Protein AF-A0A658NMV2-F1 (afdb_monomer)

Mean predicted aligned error: 3.49 Å

pLDDT: mean 91.8, std 6.43, range [58.66, 96.81]

Solvent-accessible surface area (backbone atoms only — not comparable to full-atom values): 4930 Å² total; per-residue (Å²): 136,78,44,28,65,68,50,44,54,53,50,52,51,53,42,56,74,72,64,64,56,70,89,41,68,49,76,35,77,32,39,37,65,52,38,18,34,48,36,27,42,28,43,56,45,92,74,42,32,50,30,34,35,31,45,72,31,73,68,8,64,75,43,48,66,52,84,20,62,18,23,26,34,53,96,90,38,77,66,76,46,63,44,83,37,69,57,83,44,74,102

Secondary structure (DSSP, 8-state):
---BHHHHHHHHHHHHHTT--SS-EEEEEESHHHHHHHHHHHHHGGG--EEEEEE-SHHIIIIITSS-EEEEEETTEEEEEEEE---SEE-

Structure (mmCIF, N/CA/C/O backbone):
data_AF-A0A658NMV2-F1
#
_entry.id   AF-A0A658NMV2-F1
#
loop_
_atom_site.group_PDB
_atom_site.id
_atom_site.type_symbol
_atom_site.label_atom_id
_atom_site.label_alt_id
_atom_site.label_comp_id
_atom_site.label_asym_id
_atom_site.label_entity_id
_atom_site.label_seq_id
_atom_site.pdbx_PDB_ins_code
_atom_site.Cartn_x
_atom_site.Cartn_y
_atom_site.Cartn_z
_atom_site.occupancy
_atom_site.B_iso_or_equiv
_atom_site.auth_seq_id
_atom_site.auth_comp_id
_atom_site.auth_asym_id
_atom_site.auth_atom_id
_atom_site.pdbx_PDB_model_num
ATOM 1 N N . LYS A 1 1 ? 16.401 1.831 -5.146 1.00 58.66 1 LYS A N 1
ATOM 2 C CA . LYS A 1 1 ? 15.068 1.821 -5.813 1.00 58.66 1 LYS A CA 1
ATOM 3 C C . LYS A 1 1 ? 14.142 0.994 -4.930 1.00 58.66 1 LYS A C 1
ATOM 5 O O . LYS A 1 1 ? 14.289 -0.217 -4.911 1.00 58.66 1 LYS A O 1
ATOM 10 N N . ASN A 1 2 ? 13.254 1.635 -4.169 1.00 74.00 2 ASN A N 1
ATOM 11 C CA . ASN A 1 2 ? 12.652 1.013 -2.975 1.00 74.00 2 ASN A CA 1
ATOM 12 C C . ASN A 1 2 ? 11.218 0.493 -3.194 1.00 74.00 2 ASN A C 1
ATOM 14 O O . ASN A 1 2 ? 10.611 -0.044 -2.282 1.00 74.00 2 ASN A O 1
ATOM 18 N N . LYS A 1 3 ? 10.677 0.622 -4.411 1.00 85.88 3 LYS A N 1
ATOM 19 C CA . LYS A 1 3 ? 9.342 0.138 -4.792 1.00 85.88 3 LYS A CA 1
ATOM 20 C C . LYS A 1 3 ? 9.469 -1.172 -5.568 1.00 85.88 3 LYS A C 1
ATOM 22 O O . LYS A 1 3 ? 9.513 -1.159 -6.798 1.00 85.88 3 LYS A O 1
ATOM 27 N N . THR A 1 4 ? 9.625 -2.277 -4.843 1.00 93.00 4 THR A N 1
ATOM 28 C CA . THR A 1 4 ? 9.853 -3.630 -5.388 1.00 93.00 4 THR A CA 1
ATOM 29 C C . THR A 1 4 ? 9.019 -4.670 -4.639 1.00 93.00 4 THR A C 1
ATOM 31 O O . THR A 1 4 ? 8.587 -4.416 -3.515 1.00 93.00 4 THR A O 1
ATOM 34 N N . ALA A 1 5 ? 8.856 -5.866 -5.215 1.00 91.00 5 ALA A N 1
ATOM 35 C CA . ALA A 1 5 ? 8.194 -6.989 -4.543 1.00 91.00 5 ALA A CA 1
ATOM 36 C C . ALA A 1 5 ? 8.872 -7.387 -3.215 1.00 91.00 5 ALA A C 1
ATOM 38 O O . ALA A 1 5 ? 8.198 -7.775 -2.267 1.00 91.00 5 ALA A O 1
ATOM 39 N N . ARG A 1 6 ? 10.199 -7.222 -3.106 1.00 93.44 6 ARG A N 1
ATOM 40 C CA . ARG A 1 6 ? 10.936 -7.474 -1.859 1.00 93.44 6 ARG A CA 1
ATOM 41 C C . ARG A 1 6 ? 10.535 -6.497 -0.755 1.00 93.44 6 ARG A C 1
ATOM 43 O O . ARG A 1 6 ? 10.332 -6.904 0.382 1.00 93.44 6 ARG A O 1
ATOM 50 N N . SER A 1 7 ? 10.418 -5.216 -1.095 1.00 93.88 7 SER A N 1
ATOM 51 C CA . SER A 1 7 ? 10.002 -4.173 -0.152 1.00 93.88 7 SER A CA 1
ATOM 52 C C . SER A 1 7 ? 8.563 -4.384 0.318 1.00 93.88 7 SER A C 1
ATOM 54 O O . SER A 1 7 ? 8.278 -4.184 1.492 1.00 93.88 7 SER A O 1
ATOM 56 N N . LYS A 1 8 ? 7.685 -4.863 -0.575 1.00 95.06 8 LYS A N 1
ATOM 57 C CA . LYS A 1 8 ? 6.324 -5.288 -0.225 1.00 95.06 8 LYS A CA 1
ATOM 58 C C . LYS A 1 8 ? 6.340 -6.425 0.798 1.00 95.06 8 LYS A C 1
ATOM 60 O O . LYS A 1 8 ? 5.733 -6.284 1.849 1.00 95.06 8 LYS A O 1
ATOM 65 N N . ALA A 1 9 ? 7.077 -7.501 0.522 1.00 95.12 9 ALA A N 1
ATOM 66 C CA . ALA A 1 9 ? 7.146 -8.657 1.418 1.00 95.12 9 ALA A CA 1
ATOM 67 C C . ALA A 1 9 ? 7.679 -8.288 2.815 1.00 95.12 9 ALA A C 1
ATOM 69 O O . ALA A 1 9 ? 7.189 -8.787 3.824 1.00 95.12 9 ALA A O 1
ATOM 70 N N . MET A 1 10 ? 8.657 -7.379 2.880 1.00 95.38 10 MET A N 1
ATOM 71 C CA . MET A 1 10 ? 9.178 -6.867 4.149 1.00 95.38 10 MET A CA 1
ATOM 72 C C . MET A 1 10 ? 8.123 -6.067 4.923 1.00 95.38 10 MET A C 1
ATOM 74 O O . MET A 1 10 ? 7.993 -6.243 6.129 1.00 95.38 10 MET A O 1
ATOM 78 N N . LEU A 1 11 ? 7.348 -5.226 4.231 1.00 94.88 11 LEU A N 1
ATOM 79 C CA . LEU A 1 11 ? 6.251 -4.478 4.841 1.00 94.88 11 LEU A CA 1
ATOM 80 C C . LEU A 1 11 ? 5.161 -5.419 5.370 1.00 94.88 11 LEU A C 1
ATOM 82 O O . LEU A 1 11 ? 4.727 -5.259 6.502 1.00 94.88 11 LEU A O 1
ATOM 86 N N . GLU A 1 12 ? 4.757 -6.424 4.593 1.00 95.62 12 GLU A N 1
ATOM 87 C CA . GLU A 1 12 ? 3.770 -7.425 5.025 1.00 95.62 12 GLU A CA 1
ATOM 88 C C . GLU A 1 12 ? 4.218 -8.153 6.293 1.00 95.62 12 GLU A C 1
ATOM 90 O O . GLU A 1 12 ? 3.437 -8.292 7.229 1.00 95.62 12 GLU A O 1
ATOM 95 N N . TYR A 1 13 ? 5.487 -8.563 6.348 1.00 96.31 13 TYR A N 1
ATOM 96 C CA . TYR A 1 13 ? 6.059 -9.211 7.524 1.00 96.31 13 TYR A CA 1
ATOM 97 C C . TYR A 1 13 ? 5.966 -8.332 8.778 1.00 96.31 13 TYR A C 1
ATOM 99 O O . TYR A 1 13 ? 5.498 -8.799 9.816 1.00 96.31 13 TYR A O 1
ATOM 107 N N . GLU A 1 14 ? 6.356 -7.057 8.691 1.00 96.56 14 GLU A N 1
ATOM 108 C CA . GLU A 1 14 ? 6.272 -6.146 9.839 1.00 96.56 14 GLU A CA 1
ATOM 109 C C . GLU A 1 14 ? 4.821 -5.841 10.240 1.00 96.56 14 GLU A C 1
ATOM 111 O O . GLU A 1 14 ? 4.522 -5.770 11.430 1.00 96.56 14 GLU A O 1
ATOM 116 N N . LEU A 1 15 ? 3.895 -5.740 9.281 1.00 95.44 15 LEU A N 1
ATOM 117 C CA . LEU A 1 15 ? 2.474 -5.543 9.579 1.00 95.44 15 LEU A CA 1
ATOM 118 C C . LEU A 1 15 ? 1.871 -6.754 10.308 1.00 95.44 15 LEU A C 1
ATOM 120 O O . LEU A 1 15 ? 1.158 -6.580 11.295 1.00 95.44 15 LEU A O 1
ATOM 124 N N . PHE A 1 16 ? 2.202 -7.981 9.893 1.00 95.56 16 PHE A N 1
ATOM 125 C CA . PHE A 1 16 ? 1.770 -9.184 10.615 1.00 95.56 16 PHE A CA 1
ATOM 126 C C . PHE A 1 16 ? 2.371 -9.265 12.019 1.00 95.56 16 PHE A C 1
ATOM 128 O O . PHE A 1 16 ? 1.678 -9.652 12.958 1.00 95.56 16 PHE A O 1
ATOM 135 N N . ARG A 1 17 ? 3.630 -8.850 12.196 1.00 96.81 17 ARG A N 1
ATOM 136 C CA . ARG A 1 17 ? 4.252 -8.762 13.528 1.00 96.81 17 ARG A CA 1
ATOM 137 C C . ARG A 1 17 ? 3.599 -7.717 14.423 1.00 96.81 17 ARG A C 1
ATOM 139 O O . ARG A 1 17 ? 3.569 -7.911 15.634 1.00 96.81 17 ARG A O 1
ATOM 146 N N . ALA A 1 18 ? 3.085 -6.642 13.837 1.00 95.94 18 ALA A N 1
ATOM 147 C CA . ALA A 1 18 ? 2.328 -5.616 14.543 1.00 95.94 18 ALA A CA 1
ATOM 148 C C . ALA A 1 18 ? 0.884 -6.041 14.875 1.00 95.94 18 ALA A C 1
ATOM 150 O O . ALA A 1 18 ? 0.184 -5.293 15.550 1.00 95.94 18 ALA A O 1
ATOM 151 N N . GLY A 1 19 ? 0.444 -7.228 14.438 1.00 95.38 19 GLY A N 1
ATOM 152 C CA . GLY A 1 19 ? -0.892 -7.750 14.727 1.00 95.38 19 GLY A CA 1
ATOM 153 C C . GLY A 1 19 ? -1.987 -7.200 13.816 1.00 95.38 19 GLY A C 1
ATOM 154 O O . GLY A 1 19 ? -3.127 -7.105 14.254 1.00 95.38 19 GLY A O 1
ATOM 155 N N . ILE A 1 20 ? -1.658 -6.831 12.572 1.00 95.38 20 ILE A N 1
ATOM 156 C CA . ILE A 1 20 ? -2.665 -6.387 11.603 1.00 95.38 20 ILE A CA 1
ATOM 157 C C . ILE A 1 20 ? -3.714 -7.481 11.350 1.00 95.38 20 ILE A C 1
ATOM 159 O O . ILE A 1 20 ? -3.383 -8.651 11.135 1.00 95.38 20 ILE A O 1
ATOM 163 N N . ASP A 1 21 ? -4.976 -7.079 11.312 1.00 94.62 21 ASP A N 1
ATOM 164 C CA . ASP A 1 21 ? -6.114 -7.915 10.939 1.00 94.62 21 ASP A CA 1
ATOM 165 C C . ASP A 1 21 ? -6.909 -7.273 9.788 1.00 94.62 21 ASP A C 1
ATOM 167 O O . ASP A 1 21 ? -6.471 -6.302 9.166 1.00 94.62 21 ASP A O 1
ATOM 171 N N . ARG A 1 22 ? -8.049 -7.868 9.430 1.00 94.69 22 ARG A N 1
ATOM 172 C CA . ARG A 1 22 ? -8.864 -7.396 8.304 1.00 94.69 22 ARG A CA 1
ATOM 173 C C . ARG A 1 22 ? -9.579 -6.072 8.591 1.00 94.69 22 ARG A C 1
ATOM 175 O O . ARG A 1 22 ? -9.859 -5.341 7.645 1.00 94.69 22 ARG A O 1
ATOM 182 N N . ASP A 1 23 ? -9.853 -5.781 9.858 1.00 94.56 23 ASP A N 1
ATOM 183 C CA . ASP A 1 23 ? -10.577 -4.580 10.288 1.00 94.56 23 ASP A CA 1
ATOM 184 C C . ASP A 1 23 ? -9.621 -3.407 10.578 1.00 94.56 23 ASP A C 1
ATOM 186 O O . ASP A 1 23 ? -10.040 -2.269 10.795 1.00 94.56 23 ASP A O 1
ATOM 190 N N . SER A 1 24 ? -8.316 -3.674 10.536 1.00 95.44 24 SER A N 1
ATOM 191 C CA . SER A 1 24 ? -7.255 -2.684 10.646 1.0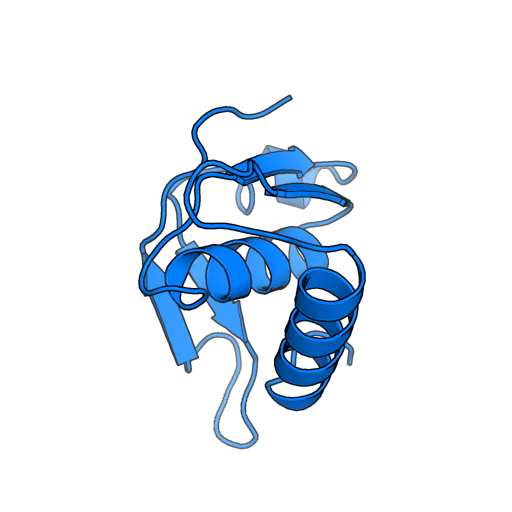0 95.44 24 SER A CA 1
ATOM 192 C C . SER A 1 24 ? -7.217 -1.731 9.447 1.00 95.44 24 SER A C 1
ATOM 194 O O . SER A 1 24 ? -7.471 -2.106 8.301 1.00 95.44 24 SER A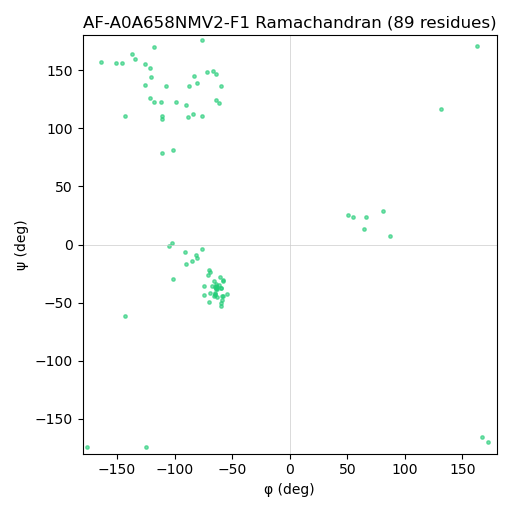 O 1
ATOM 196 N N . VAL A 1 25 ? -6.789 -0.492 9.708 1.00 95.38 25 VAL A N 1
ATOM 197 C CA . VAL A 1 25 ? -6.585 0.540 8.683 1.00 95.38 25 VAL A CA 1
ATOM 198 C C . VAL A 1 25 ? -5.097 0.853 8.548 1.00 95.38 25 VAL A C 1
ATOM 200 O O . VAL A 1 25 ? -4.445 1.263 9.509 1.00 95.38 25 VAL A O 1
ATOM 203 N N . LEU A 1 26 ? -4.550 0.705 7.340 1.00 95.38 26 LEU A N 1
ATOM 204 C CA . LEU A 1 26 ? -3.163 1.059 7.043 1.00 95.38 26 LEU A CA 1
ATOM 205 C C . LEU A 1 26 ? -3.041 2.555 6.717 1.00 95.38 26 LEU A C 1
ATOM 207 O O . LEU A 1 26 ? -3.483 3.009 5.666 1.00 95.38 26 LEU A O 1
ATOM 211 N N . ALA A 1 27 ? -2.385 3.333 7.575 1.00 95.25 27 ALA A N 1
ATOM 212 C CA . ALA A 1 27 ? -2.056 4.727 7.275 1.00 95.25 27 ALA A CA 1
ATOM 213 C C . ALA A 1 27 ? -0.686 4.828 6.582 1.00 95.25 27 ALA A C 1
ATOM 215 O O . ALA A 1 27 ? 0.338 4.443 7.149 1.00 95.25 27 ALA A O 1
ATOM 216 N N . ALA A 1 28 ? -0.651 5.365 5.361 1.00 94.56 28 ALA A N 1
ATOM 217 C CA . ALA A 1 28 ? 0.572 5.517 4.577 1.00 94.56 28 ALA A CA 1
ATOM 218 C C . ALA A 1 28 ? 0.951 6.996 4.442 1.00 94.56 28 ALA A C 1
ATOM 220 O O . ALA A 1 28 ? 0.313 7.724 3.690 1.00 94.56 28 ALA A O 1
ATOM 221 N N . ILE A 1 29 ? 2.006 7.438 5.133 1.00 95.06 29 ILE A N 1
ATOM 222 C CA . ILE A 1 29 ? 2.445 8.844 5.125 1.00 95.06 29 ILE A CA 1
ATOM 223 C C . ILE A 1 29 ? 3.780 8.971 4.392 1.00 95.06 29 ILE A C 1
ATOM 225 O O . ILE A 1 29 ? 4.812 8.513 4.884 1.00 95.06 29 ILE A O 1
ATOM 229 N N . GLY A 1 30 ? 3.781 9.594 3.215 1.00 93.69 30 GLY A N 1
ATOM 230 C CA . GLY A 1 30 ? 5.003 9.812 2.443 1.00 93.69 30 GLY A CA 1
ATOM 231 C C . GLY A 1 30 ? 4.768 10.246 0.998 1.00 93.69 30 GLY A C 1
ATOM 232 O O . GLY A 1 30 ? 3.677 10.645 0.606 1.00 93.69 30 GLY A O 1
ATOM 233 N N . GLY A 1 31 ? 5.816 10.177 0.174 1.00 93.56 31 GLY A N 1
ATOM 234 C CA . GLY A 1 31 ? 5.712 10.464 -1.260 1.00 93.56 31 GLY A CA 1
ATOM 235 C C . GLY A 1 31 ? 5.056 9.330 -2.060 1.00 93.56 31 GLY A C 1
ATOM 236 O O . GLY A 1 31 ? 4.814 8.239 -1.546 1.00 93.56 31 GLY A O 1
ATOM 237 N N . GLY A 1 32 ? 4.855 9.542 -3.364 1.00 92.19 32 GLY A N 1
ATOM 238 C CA . GLY A 1 32 ? 4.077 8.620 -4.211 1.00 92.19 32 GLY A CA 1
ATOM 239 C C . GLY A 1 32 ? 4.649 7.200 -4.294 1.00 92.19 32 GLY A C 1
ATOM 240 O O . GLY A 1 32 ? 3.916 6.229 -4.397 1.00 92.19 32 GLY A O 1
ATOM 241 N N . THR A 1 33 ? 5.968 7.048 -4.139 1.00 92.94 33 THR A N 1
ATOM 242 C CA . THR A 1 33 ? 6.610 5.723 -4.095 1.00 92.94 33 THR A CA 1
ATOM 243 C C . THR A 1 33 ? 6.153 4.885 -2.897 1.00 92.94 33 THR A C 1
ATOM 245 O O . THR A 1 33 ? 5.996 3.674 -3.045 1.00 92.94 33 THR A O 1
ATOM 248 N N . LEU A 1 34 ? 5.964 5.509 -1.727 1.00 93.62 34 LEU A N 1
ATOM 249 C CA . LEU A 1 34 ? 5.456 4.819 -0.542 1.00 93.62 34 LEU A CA 1
ATOM 250 C C . LEU A 1 34 ? 3.957 4.556 -0.676 1.00 93.62 34 LEU A C 1
ATOM 252 O O . LEU A 1 34 ? 3.540 3.443 -0.384 1.00 93.62 34 LEU A O 1
ATOM 256 N N . LEU A 1 35 ? 3.179 5.535 -1.152 1.00 94.06 35 LEU A N 1
ATOM 257 C CA . LEU A 1 35 ? 1.733 5.375 -1.342 1.00 94.06 35 LEU A CA 1
ATOM 258 C C . LEU A 1 35 ? 1.408 4.224 -2.297 1.00 94.06 35 LEU A C 1
ATOM 260 O O . LEU A 1 35 ? 0.591 3.374 -1.967 1.00 94.06 35 LEU A O 1
ATOM 264 N N . ASP A 1 36 ? 2.121 4.116 -3.419 1.00 94.06 36 ASP A N 1
ATOM 265 C CA 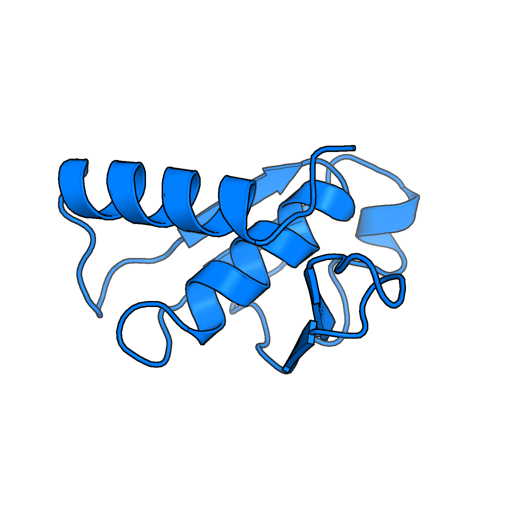. ASP A 1 36 ? 1.910 3.016 -4.361 1.00 94.06 36 ASP A CA 1
ATOM 266 C C . ASP A 1 36 ? 2.245 1.648 -3.755 1.00 94.06 36 ASP A C 1
ATOM 268 O O . ASP A 1 36 ? 1.579 0.656 -4.053 1.00 94.06 36 ASP A O 1
ATOM 272 N N . LEU A 1 37 ? 3.306 1.583 -2.941 1.00 95.00 37 LEU A N 1
ATOM 273 C CA . LEU A 1 37 ? 3.730 0.350 -2.283 1.00 95.00 37 LEU A CA 1
ATOM 274 C C . LEU A 1 37 ? 2.732 -0.048 -1.192 1.00 95.00 37 LEU A C 1
ATOM 276 O O . LEU A 1 37 ? 2.297 -1.194 -1.161 1.00 95.00 37 LEU A O 1
ATOM 280 N N . ALA A 1 38 ? 2.372 0.893 -0.319 1.00 95.12 38 ALA A N 1
ATOM 281 C CA . ALA A 1 38 ? 1.450 0.674 0.786 1.00 95.12 38 ALA A CA 1
ATOM 282 C C . ALA A 1 38 ? 0.044 0.346 0.284 1.00 95.12 38 ALA A C 1
ATOM 284 O O . ALA A 1 38 ? -0.547 -0.617 0.760 1.00 95.12 38 ALA A O 1
ATOM 285 N N . GLY A 1 39 ? -0.452 1.065 -0.723 1.00 95.31 39 GLY A N 1
ATOM 286 C CA . GLY A 1 39 ? -1.746 0.788 -1.335 1.00 95.31 39 GLY A CA 1
ATOM 287 C C . GLY A 1 39 ? -1.794 -0.592 -1.999 1.00 95.31 39 GLY A C 1
ATOM 288 O O . GLY A 1 39 ? -2.788 -1.300 -1.869 1.00 95.31 39 GLY A O 1
ATOM 289 N N . PHE A 1 40 ? -0.700 -1.046 -2.624 1.00 96.25 40 PHE A N 1
ATOM 290 C CA . PHE A 1 40 ? -0.649 -2.388 -3.217 1.00 96.25 40 PHE A CA 1
ATOM 291 C C . PHE A 1 40 ? -0.530 -3.486 -2.158 1.00 96.25 40 PHE A C 1
ATOM 293 O O . PHE A 1 40 ? -1.118 -4.563 -2.294 1.00 96.25 40 PHE A O 1
ATOM 300 N N . THR A 1 41 ? 0.204 -3.221 -1.077 1.00 96.50 41 THR A N 1
ATOM 301 C CA . THR A 1 41 ? 0.190 -4.086 0.102 1.00 96.50 41 THR A CA 1
ATOM 302 C C . THR A 1 41 ? -1.224 -4.175 0.664 1.00 96.50 41 THR A C 1
ATOM 304 O O . THR A 1 41 ? -1.727 -5.282 0.793 1.00 96.50 41 THR A O 1
ATOM 307 N N . ALA A 1 42 ? -1.910 -3.052 0.883 1.00 96.31 42 ALA A N 1
ATOM 308 C CA . ALA A 1 42 ? -3.283 -3.025 1.381 1.00 96.31 42 ALA A CA 1
ATOM 309 C C . ALA A 1 42 ? -4.268 -3.765 0.461 1.00 96.31 42 ALA A C 1
ATOM 311 O O . ALA A 1 42 ? -5.133 -4.488 0.943 1.00 96.31 42 ALA A O 1
ATOM 312 N N . ALA A 1 43 ? -4.094 -3.666 -0.859 1.00 96.62 43 ALA A N 1
ATOM 313 C CA . ALA A 1 43 ? -4.922 -4.373 -1.837 1.00 96.62 43 ALA A CA 1
ATOM 314 C C . ALA A 1 43 ? -4.794 -5.904 -1.745 1.00 96.62 43 ALA A C 1
ATOM 316 O O . ALA A 1 43 ? -5.737 -6.641 -2.029 1.00 96.62 43 ALA A O 1
ATOM 317 N N . THR A 1 44 ? -3.604 -6.399 -1.394 1.00 95.69 44 THR A N 1
ATOM 318 C CA . THR A 1 44 ? -3.286 -7.837 -1.428 1.00 95.69 44 THR A CA 1
ATOM 319 C C . THR A 1 44 ? -3.327 -8.492 -0.050 1.00 95.69 44 THR A C 1
ATOM 321 O O . THR A 1 44 ? -3.672 -9.673 0.059 1.00 95.69 44 THR A O 1
ATOM 324 N N . LEU A 1 45 ? -3.035 -7.737 1.009 1.00 95.25 45 LEU A N 1
ATOM 325 C CA . LEU A 1 45 ? -3.058 -8.205 2.386 1.00 95.25 45 LEU A CA 1
ATOM 326 C C . LEU A 1 45 ? -4.476 -8.646 2.748 1.00 95.25 45 LEU A C 1
ATOM 328 O O . LEU A 1 45 ? -5.425 -7.885 2.603 1.00 95.25 45 LEU A O 1
ATOM 332 N N . MET A 1 46 ? -4.637 -9.907 3.157 1.00 95.50 46 MET A N 1
ATOM 333 C CA . MET A 1 46 ? -5.948 -10.506 3.464 1.00 95.50 46 MET A CA 1
ATOM 334 C C . MET A 1 46 ? -7.015 -10.318 2.365 1.00 95.50 46 MET A C 1
ATOM 336 O O . MET A 1 46 ? -8.210 -10.455 2.643 1.00 95.50 46 MET A O 1
ATOM 340 N N . ARG A 1 47 ? -6.577 -10.130 1.108 1.00 95.56 47 ARG A N 1
ATOM 341 C CA . ARG A 1 47 ? -7.396 -9.805 -0.079 1.00 95.56 47 ARG A CA 1
ATOM 342 C C . ARG A 1 47 ? -8.073 -8.427 -0.039 1.00 95.56 47 ARG A C 1
ATOM 344 O O . ARG A 1 47 ? -9.083 -8.241 -0.710 1.00 95.56 47 ARG A O 1
ATOM 351 N N . GLY A 1 48 ? -7.527 -7.498 0.735 1.00 95.12 48 GLY A N 1
ATOM 352 C CA . GLY A 1 48 ? -8.025 -6.138 0.865 1.00 95.12 48 GLY A CA 1
ATOM 353 C C . GLY A 1 48 ? -8.155 -5.744 2.329 1.00 95.12 48 GLY A C 1
ATOM 354 O O . GLY A 1 48 ? -8.959 -6.322 3.058 1.00 95.12 48 GLY A O 1
ATOM 355 N N . VAL A 1 49 ? -7.384 -4.739 2.727 1.00 96.44 49 VAL A N 1
ATOM 356 C CA . VAL A 1 49 ? -7.559 -3.988 3.974 1.00 96.44 49 VAL A CA 1
ATOM 357 C C . VAL A 1 49 ? -7.752 -2.509 3.661 1.00 96.44 49 VAL A C 1
ATOM 359 O O . VAL A 1 49 ? -7.266 -2.005 2.639 1.00 96.44 49 VAL A O 1
ATOM 362 N N . ALA A 1 50 ? -8.472 -1.817 4.539 1.00 96.19 50 ALA A N 1
ATOM 363 C CA . ALA A 1 50 ? -8.676 -0.381 4.435 1.00 96.19 50 ALA A CA 1
ATOM 364 C C . ALA A 1 50 ? -7.342 0.365 4.583 1.00 96.19 50 ALA A C 1
ATOM 366 O O . ALA A 1 50 ? -6.439 -0.065 5.308 1.00 96.19 50 ALA A O 1
ATOM 367 N N . TRP A 1 51 ? -7.200 1.494 3.891 1.00 96.38 51 TRP A N 1
ATOM 368 C CA .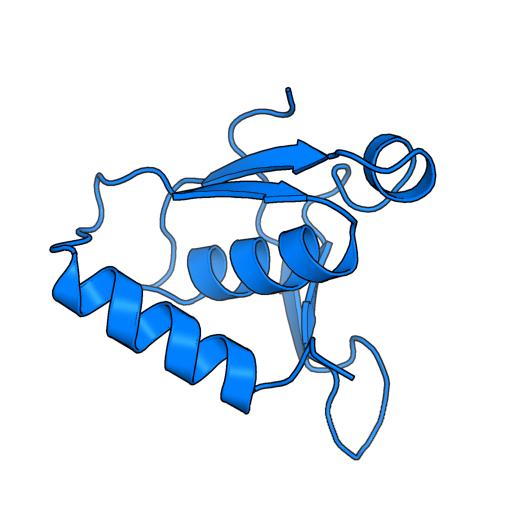 TRP A 1 51 ? -6.000 2.319 3.994 1.00 96.38 51 TRP A CA 1
ATOM 369 C C . TRP A 1 51 ? -6.294 3.798 3.748 1.00 96.38 51 TRP A C 1
ATOM 371 O O . TRP A 1 51 ? -7.276 4.153 3.097 1.00 96.38 51 TRP A O 1
ATOM 381 N N . ILE A 1 52 ? -5.427 4.659 4.278 1.00 95.62 52 ILE A N 1
ATOM 382 C CA . ILE A 1 52 ? -5.504 6.119 4.156 1.00 95.62 52 ILE A CA 1
ATOM 383 C C . ILE A 1 52 ? -4.173 6.629 3.602 1.00 95.62 52 ILE A C 1
ATOM 385 O O . ILE A 1 52 ? -3.100 6.193 4.035 1.00 95.62 52 ILE A O 1
ATOM 389 N N . ALA A 1 53 ? -4.240 7.566 2.657 1.00 95.38 53 ALA A N 1
ATOM 390 C CA . ALA A 1 53 ? -3.070 8.179 2.041 1.00 95.38 53 ALA A CA 1
ATOM 391 C C . ALA A 1 53 ? -2.757 9.543 2.678 1.00 95.38 53 ALA A C 1
ATOM 393 O O . ALA A 1 53 ? -3.577 10.451 2.643 1.00 95.38 53 ALA A O 1
ATOM 394 N N . GLY A 1 54 ? -1.546 9.707 3.206 1.00 95.50 54 GLY A N 1
ATOM 395 C CA . GLY A 1 54 ? -0.980 10.979 3.663 1.00 95.50 54 GLY A CA 1
ATOM 396 C C . GLY A 1 54 ? 0.160 11.427 2.741 1.00 95.50 54 GLY A C 1
ATOM 397 O O . GLY A 1 54 ? 1.329 11.198 3.069 1.00 95.50 54 GLY A O 1
ATOM 398 N N . PRO A 1 55 ? -0.131 11.996 1.557 1.00 95.50 55 PRO A N 1
ATOM 399 C CA . PRO A 1 55 ? 0.891 12.433 0.612 1.00 95.50 55 PRO A CA 1
ATOM 400 C C . PRO A 1 55 ? 1.747 13.573 1.186 1.00 95.50 55 PRO A C 1
ATOM 402 O O . PRO A 1 55 ? 1.239 14.630 1.530 1.00 95.50 55 PRO A O 1
ATOM 405 N N . THR A 1 56 ? 3.072 13.408 1.220 1.00 94.62 56 THR A N 1
ATOM 406 C CA . THR A 1 56 ? 4.004 14.448 1.722 1.00 94.62 56 THR A CA 1
ATOM 407 C C . THR A 1 56 ? 4.775 15.176 0.622 1.00 94.62 56 THR A C 1
ATOM 409 O O . THR A 1 56 ? 5.579 16.064 0.896 1.00 94.62 56 THR A O 1
ATOM 412 N N . THR A 1 57 ? 4.556 14.802 -0.639 1.00 92.50 57 THR A N 1
ATOM 413 C CA . THR A 1 57 ? 5.206 15.427 -1.800 1.00 92.50 57 THR A CA 1
ATOM 414 C C . THR A 1 57 ? 4.157 15.998 -2.735 1.00 92.50 57 THR A C 1
ATOM 416 O O . THR A 1 57 ? 3.142 15.342 -2.955 1.00 92.50 57 THR A O 1
ATOM 419 N N . LEU A 1 58 ? 4.444 17.140 -3.365 1.00 88.25 58 LEU A N 1
ATOM 420 C CA . LEU A 1 58 ? 3.508 17.808 -4.277 1.00 88.25 58 LEU A CA 1
ATOM 421 C C . LEU A 1 58 ? 3.013 16.884 -5.402 1.00 88.25 58 LEU A C 1
ATOM 423 O O . LEU A 1 58 ? 1.822 16.828 -5.682 1.00 88.25 58 LEU A O 1
ATOM 427 N N . LEU A 1 59 ? 3.913 16.094 -5.997 1.00 88.69 59 LEU A N 1
ATOM 428 C CA . LEU A 1 59 ? 3.543 15.126 -7.034 1.00 88.69 59 LEU A CA 1
ATOM 429 C C . LEU A 1 59 ? 2.617 14.024 -6.498 1.00 88.69 59 LEU A C 1
ATOM 431 O O . LEU A 1 59 ? 1.729 13.563 -7.202 1.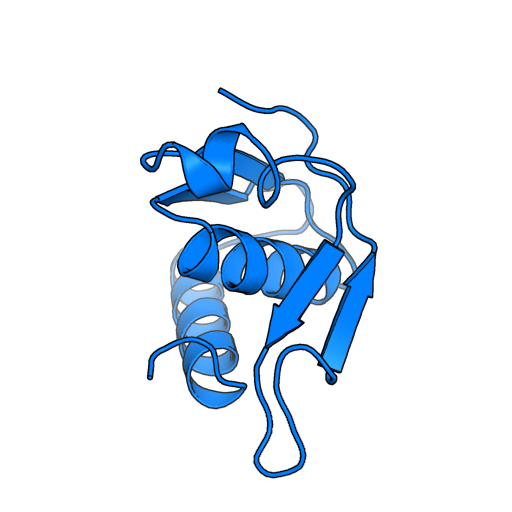00 88.69 59 LEU A O 1
ATOM 435 N N . ALA A 1 60 ? 2.813 13.602 -5.248 1.00 88.25 60 ALA A N 1
ATOM 436 C CA . ALA A 1 60 ? 1.927 12.623 -4.632 1.00 88.25 60 ALA A CA 1
ATOM 437 C C . ALA A 1 60 ? 0.544 13.208 -4.365 1.00 88.25 60 ALA A C 1
ATOM 439 O O . ALA A 1 60 ? -0.432 12.534 -4.650 1.00 88.25 60 ALA A O 1
ATOM 440 N N . MET A 1 61 ? 0.472 14.452 -3.883 1.00 89.25 61 MET A N 1
ATOM 441 C CA . MET A 1 61 ? -0.793 15.163 -3.668 1.00 89.25 61 MET A CA 1
ATOM 442 C C . MET A 1 61 ? -1.576 15.350 -4.975 1.00 89.25 61 MET A C 1
ATOM 444 O O . MET A 1 61 ? -2.800 15.306 -4.967 1.00 89.25 61 MET A O 1
ATOM 448 N N . ALA A 1 62 ? -0.871 15.557 -6.093 1.00 84.50 62 ALA A N 1
ATOM 449 C CA . ALA A 1 62 ? -1.474 15.845 -7.391 1.00 84.50 62 ALA A CA 1
ATOM 450 C C . ALA A 1 62 ? -1.782 14.608 -8.258 1.00 84.50 62 ALA A C 1
ATOM 452 O O . ALA A 1 62 ? -2.527 14.740 -9.224 1.00 84.50 62 ALA A O 1
ATOM 453 N N . ASP A 1 63 ? -1.209 13.437 -7.966 1.00 81.19 63 ASP A N 1
ATOM 454 C CA . ASP A 1 63 ? -1.357 12.240 -8.812 1.00 81.19 63 ASP A CA 1
ATOM 455 C C . ASP A 1 63 ? -1.443 10.957 -7.974 1.00 81.19 63 ASP A C 1
ATOM 457 O O . ASP A 1 63 ? -2.471 10.291 -7.960 1.00 81.19 63 ASP A O 1
ATOM 461 N N . ALA A 1 64 ? -0.400 10.630 -7.202 1.00 75.81 64 ALA A N 1
ATOM 462 C CA . ALA A 1 64 ? -0.290 9.309 -6.566 1.00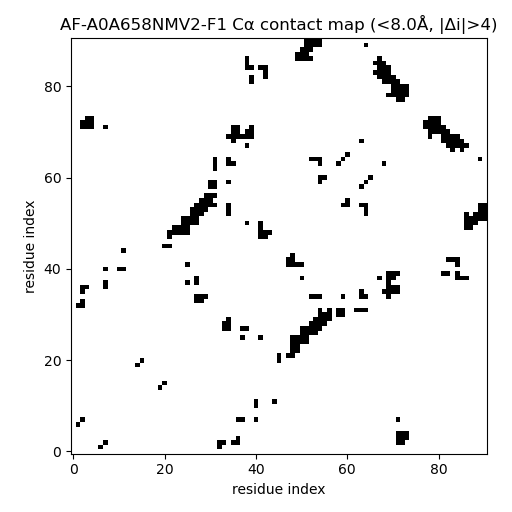 75.81 64 ALA A CA 1
ATOM 4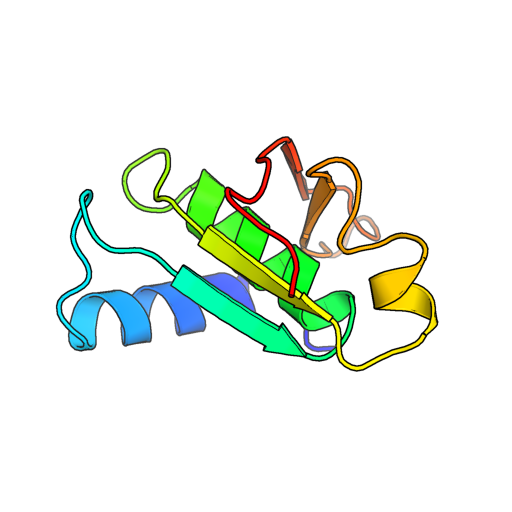63 C C . ALA A 1 64 ? -1.298 9.032 -5.430 1.00 75.81 64 ALA A C 1
ATOM 465 O O . ALA A 1 64 ? -1.572 7.873 -5.131 1.00 75.81 64 ALA A O 1
ATOM 466 N N . SER A 1 65 ? -1.843 10.056 -4.770 1.00 75.56 65 SER A N 1
ATOM 467 C CA . SER A 1 65 ? -2.926 9.888 -3.790 1.00 75.56 65 SER A CA 1
ATOM 468 C C . SER A 1 65 ? -4.303 9.750 -4.447 1.00 75.56 65 SER A C 1
ATOM 470 O O . SER A 1 65 ? -5.266 9.384 -3.773 1.00 75.56 65 SER A O 1
ATOM 472 N N . MET A 1 66 ? -4.411 10.019 -5.751 1.00 73.62 66 MET A N 1
ATOM 473 C CA . MET A 1 66 ? -5.670 10.040 -6.484 1.00 73.62 66 MET A CA 1
ATOM 474 C C . MET A 1 66 ? -5.810 8.822 -7.406 1.00 73.62 66 MET A C 1
ATOM 476 O O . MET A 1 66 ? -4.906 8.427 -8.136 1.00 73.62 66 MET A O 1
ATOM 480 N N . GLY A 1 67 ? -6.997 8.213 -7.408 1.00 75.06 67 GLY A N 1
ATOM 481 C CA . GLY A 1 67 ? -7.369 7.210 -8.412 1.00 75.06 67 GLY A CA 1
ATOM 482 C C . GLY A 1 67 ? -6.983 5.759 -8.109 1.00 75.06 67 GLY A C 1
ATOM 483 O O . GLY A 1 67 ? -7.169 4.910 -8.979 1.00 75.06 67 GLY A O 1
ATOM 484 N N . GLY A 1 68 ? -6.467 5.455 -6.912 1.00 84.38 68 GLY A N 1
ATOM 485 C CA . GLY A 1 68 ? -6.310 4.078 -6.421 1.00 84.38 68 GLY A CA 1
ATOM 486 C C . GLY A 1 68 ? -5.334 3.206 -7.219 1.00 84.38 68 GLY A C 1
ATOM 487 O O . GLY A 1 68 ? -5.332 1.986 -7.068 1.00 84.38 68 GLY A O 1
ATOM 488 N N . LYS A 1 69 ? -4.509 3.795 -8.092 1.00 92.94 69 LYS A N 1
ATOM 489 C CA . LYS A 1 69 ? -3.482 3.071 -8.847 1.00 92.94 69 LYS A CA 1
ATOM 490 C C . LYS A 1 69 ? -2.319 2.769 -7.919 1.00 92.94 69 LYS A C 1
ATOM 492 O O . LYS A 1 69 ? -1.591 3.670 -7.534 1.00 92.94 69 LYS A O 1
ATOM 497 N N . THR A 1 70 ? -2.126 1.501 -7.590 1.00 93.75 70 THR A N 1
ATOM 498 C CA . THR A 1 70 ? -1.074 1.070 -6.666 1.00 93.75 70 THR A CA 1
ATOM 499 C C . THR A 1 70 ? -0.215 0.000 -7.325 1.00 93.75 70 THR A C 1
ATOM 501 O O . THR A 1 70 ? -0.667 -0.688 -8.244 1.00 93.75 70 THR A O 1
ATOM 504 N N . GLY A 1 71 ? 1.039 -0.164 -6.899 1.00 93.06 71 GLY A N 1
ATOM 505 C CA . GLY A 1 71 ? 1.854 -1.243 -7.449 1.00 93.06 71 GLY A CA 1
ATOM 506 C C . GLY A 1 71 ? 3.317 -1.237 -7.054 1.00 93.06 71 GLY A C 1
ATOM 507 O O . GLY A 1 71 ? 3.770 -0.481 -6.200 1.00 93.06 71 GLY A O 1
ATOM 508 N N . VAL A 1 72 ? 4.088 -2.085 -7.725 1.00 93.75 72 VAL A N 1
ATOM 509 C CA . VAL A 1 72 ? 5.536 -2.221 -7.562 1.00 93.75 72 VAL A 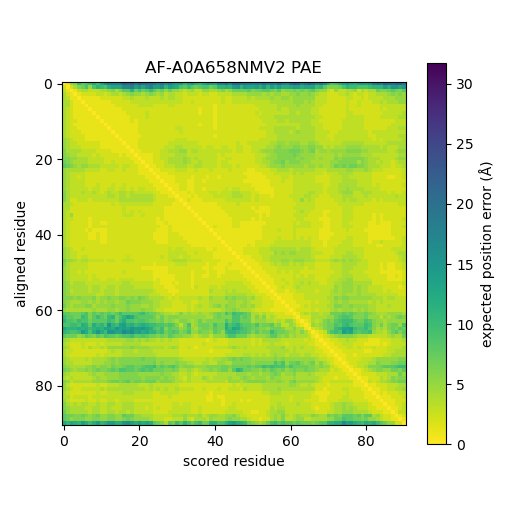CA 1
ATOM 510 C C . VAL A 1 72 ? 6.240 -2.274 -8.912 1.00 93.75 72 VAL A C 1
ATOM 512 O O . VAL A 1 72 ? 5.651 -2.581 -9.948 1.00 93.75 72 VAL A O 1
ATOM 515 N N . ASN A 1 73 ? 7.537 -1.970 -8.911 1.00 92.56 73 ASN A N 1
ATOM 516 C CA . ASN A 1 73 ? 8.367 -2.200 -10.085 1.00 92.56 73 ASN A CA 1
ATOM 517 C C . ASN A 1 73 ? 8.828 -3.659 -10.113 1.00 92.56 73 ASN A C 1
ATOM 519 O O . ASN A 1 73 ? 9.133 -4.244 -9.069 1.00 92.56 73 ASN A O 1
ATOM 523 N N . SER A 1 74 ? 8.938 -4.206 -11.318 1.00 88.81 74 SER A N 1
ATOM 524 C CA . SER A 1 74 ? 9.548 -5.507 -11.588 1.00 88.81 74 SER A CA 1
ATOM 525 C C . SER A 1 74 ? 10.764 -5.318 -12.501 1.00 88.81 74 SER A C 1
ATOM 527 O O . SER A 1 74 ? 10.995 -4.228 -13.029 1.00 88.81 74 SER A O 1
ATOM 529 N N . ALA A 1 75 ? 11.562 -6.368 -12.691 1.00 88.31 75 ALA A N 1
ATOM 530 C CA . ALA A 1 75 ? 12.685 -6.349 -13.627 1.00 88.31 75 ALA A CA 1
ATOM 531 C C . ALA A 1 75 ? 12.235 -6.011 -15.061 1.00 88.31 75 ALA A C 1
ATOM 533 O O . ALA A 1 75 ? 12.972 -5.368 -15.801 1.00 88.31 75 ALA A O 1
ATOM 534 N N . CYS A 1 76 ? 11.002 -6.380 -15.422 1.00 87.88 76 CYS A N 1
ATOM 535 C CA . CYS A 1 76 ? 10.438 -6.161 -16.753 1.00 87.88 76 CYS A CA 1
ATOM 536 C C . CYS A 1 76 ? 9.878 -4.742 -16.974 1.00 87.88 76 CYS A C 1
ATOM 538 O O . CYS A 1 76 ? 9.508 -4.416 -18.097 1.00 87.88 76 CYS A O 1
ATOM 540 N N . GLY A 1 77 ? 9.777 -3.891 -15.942 1.00 88.62 77 GLY A N 1
ATOM 541 C CA . GLY A 1 77 ? 9.210 -2.551 -16.110 1.00 88.62 77 GLY A CA 1
ATOM 542 C C . GLY A 1 77 ? 8.772 -1.849 -14.826 1.00 88.62 77 GLY A C 1
ATOM 543 O O . GLY A 1 77 ? 8.721 -2.427 -13.735 1.00 88.62 77 GLY A O 1
ATOM 544 N N . LYS A 1 78 ? 8.438 -0.562 -14.967 1.00 88.62 78 LYS A N 1
ATOM 545 C CA . LYS A 1 78 ? 7.893 0.257 -13.877 1.00 88.62 78 LYS A CA 1
ATOM 546 C C . LYS A 1 78 ? 6.375 0.123 -13.812 1.00 88.62 78 LYS A C 1
ATOM 548 O O . LYS A 1 78 ? 5.726 0.196 -14.845 1.00 88.62 78 LYS A O 1
ATOM 553 N N . ASN A 1 79 ? 5.831 -0.021 -12.605 1.00 86.44 79 ASN A N 1
ATOM 554 C CA . ASN A 1 79 ? 4.384 -0.055 -12.332 1.00 86.44 79 ASN A CA 1
ATOM 555 C C . ASN A 1 79 ? 3.584 -1.108 -13.128 1.00 86.44 79 ASN A C 1
ATOM 557 O O . ASN A 1 79 ? 2.387 -0.948 -13.323 1.00 86.44 79 ASN A O 1
ATOM 561 N N . ILE A 1 80 ? 4.236 -2.180 -13.587 1.00 89.12 80 ILE A N 1
A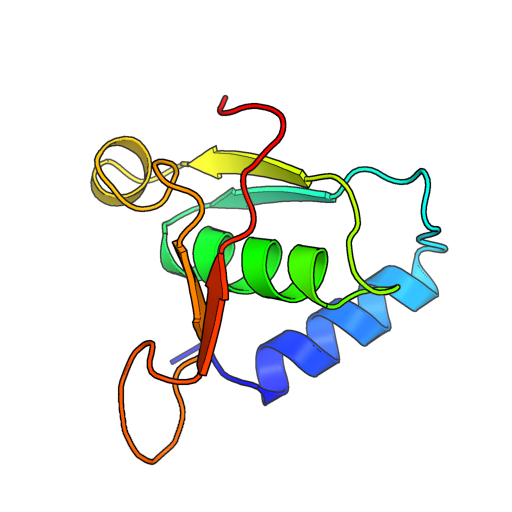TOM 562 C CA . ILE A 1 80 ? 3.593 -3.242 -14.380 1.00 89.12 80 ILE A CA 1
ATOM 563 C C . ILE A 1 80 ? 2.915 -4.315 -13.521 1.00 89.12 80 ILE A C 1
ATOM 565 O O . ILE A 1 80 ? 2.138 -5.111 -14.034 1.00 89.12 80 ILE A O 1
ATOM 569 N N . VAL A 1 81 ? 3.218 -4.352 -12.221 1.00 92.88 81 VAL A N 1
ATOM 570 C CA . VAL A 1 81 ? 2.551 -5.220 -11.247 1.00 92.88 81 VAL A CA 1
ATOM 571 C C . VAL A 1 81 ? 1.875 -4.318 -10.231 1.00 92.88 81 VAL A C 1
ATOM 573 O O . VAL A 1 81 ? 2.542 -3.495 -9.604 1.00 92.88 81 VAL A O 1
ATOM 576 N N . GLY A 1 82 ? 0.566 -4.463 -10.071 1.00 94.69 82 GLY A N 1
ATOM 577 C CA . GLY A 1 82 ? -0.212 -3.568 -9.232 1.00 94.69 82 GLY A CA 1
ATOM 578 C C . GLY A 1 82 ? -1.671 -3.971 -9.113 1.00 94.69 82 GLY A C 1
ATOM 579 O O . GLY A 1 82 ? -2.073 -5.030 -9.593 1.00 94.69 82 GLY A O 1
ATOM 580 N N . ALA A 1 83 ? -2.442 -3.113 -8.458 1.00 95.62 83 ALA A N 1
ATOM 581 C CA . ALA A 1 83 ? -3.877 -3.260 -8.281 1.00 95.62 83 ALA A CA 1
ATOM 582 C C . ALA A 1 83 ? -4.552 -1.885 -8.281 1.00 95.62 83 ALA A C 1
ATOM 584 O O . ALA A 1 83 ? -3.930 -0.871 -7.947 1.00 95.62 83 ALA A O 1
ATOM 585 N N . PHE A 1 84 ? -5.839 -1.875 -8.618 1.00 95.31 84 PHE A N 1
ATOM 586 C CA . PHE A 1 84 ? -6.710 -0.743 -8.336 1.00 95.31 84 PHE A CA 1
ATOM 587 C C . PHE A 1 84 ? -7.301 -0.936 -6.939 1.00 95.31 84 PHE A C 1
ATOM 589 O O . PHE A 1 84 ? -8.098 -1.849 -6.735 1.00 95.31 84 PHE A O 1
ATOM 596 N N . HIS A 1 85 ? -6.871 -0.115 -5.983 1.00 95.25 85 HIS A N 1
ATOM 597 C CA . HIS A 1 85 ? -7.337 -0.129 -4.597 1.00 95.25 85 HIS A CA 1
ATOM 598 C C . HIS A 1 85 ? -7.424 1.299 -4.071 1.00 95.25 85 HIS A C 1
ATOM 600 O O . HIS A 1 85 ? -6.409 1.983 -3.917 1.00 95.25 85 HIS A O 1
ATOM 606 N N . TYR A 1 86 ? -8.645 1.772 -3.852 1.00 94.88 86 TYR A N 1
ATOM 607 C CA . TYR A 1 86 ? -8.900 3.156 -3.468 1.00 94.88 86 TYR A CA 1
ATOM 608 C C . TYR A 1 86 ? -8.649 3.355 -1.967 1.00 94.88 86 TYR A C 1
ATOM 610 O O . TYR A 1 86 ? -8.989 2.470 -1.183 1.00 94.88 86 TYR A O 1
ATOM 618 N N . PRO A 1 87 ? -8.029 4.475 -1.556 1.00 93.44 87 PRO A N 1
ATOM 619 C CA . PRO A 1 87 ? -7.951 4.828 -0.145 1.00 93.44 87 PRO A CA 1
ATOM 620 C C . PRO A 1 87 ? -9.326 5.273 0.368 1.00 93.44 87 PRO A C 1
ATOM 622 O O . PRO A 1 87 ? -10.089 5.901 -0.364 1.00 93.44 87 PRO A O 1
ATOM 625 N N . GLU A 1 88 ? -9.602 5.012 1.644 1.00 93.94 88 GLU A N 1
ATOM 626 C CA . GLU A 1 88 ? -10.808 5.494 2.344 1.00 93.94 88 GLU A CA 1
ATOM 627 C C . GLU A 1 88 ? -10.766 7.014 2.573 1.00 93.94 88 GLU A C 1
ATOM 629 O O . GLU A 1 88 ? -11.789 7.673 2.744 1.00 93.94 88 GLU A O 1
ATOM 634 N N . GLY A 1 89 ? -9.563 7.591 2.562 1.00 90.62 89 GLY A N 1
ATOM 635 C CA . GLY A 1 89 ? -9.355 9.023 2.695 1.00 90.62 89 GLY A CA 1
ATOM 636 C C . GLY A 1 89 ? -7.960 9.454 2.258 1.00 90.62 89 GLY A C 1
ATOM 637 O O . GLY A 1 89 ? -7.011 8.662 2.251 1.00 90.62 89 GLY A O 1
ATOM 638 N N . VAL A 1 90 ? -7.847 10.733 1.906 1.00 89.31 90 VAL A N 1
ATOM 639 C CA . VAL A 1 90 ? -6.581 11.417 1.628 1.00 89.31 90 VAL A CA 1
ATOM 640 C C . VAL A 1 90 ? -6.472 12.592 2.595 1.00 89.31 90 VAL A C 1
ATOM 642 O O . VAL A 1 90 ? -7.411 13.383 2.684 1.00 89.31 90 VAL A O 1
ATOM 645 N N . ALA A 1 91 ? -5.367 12.659 3.337 1.00 81.12 91 ALA A N 1
ATOM 646 C CA . ALA A 1 91 ? -5.064 13.736 4.282 1.00 81.12 91 ALA A CA 1
ATOM 647 C C . ALA A 1 91 ? -4.265 14.873 3.633 1.00 81.12 91 ALA A C 1
ATOM 649 O O . ALA A 1 91 ? -3.483 14.588 2.694 1.00 81.12 91 ALA A O 1
#

Nearest PDB structures (foldseek):
  3qbe-assembly1_A  TM=9.772E-01  e=7.743E-11  Mycobacterium tuberculosis H37Rv
  6lk2-assembly1_A  TM=9.807E-01  e=1.868E-10  Providencia alcalifaciens F90-2004
  6lk2-assembly2_D  TM=9.792E-01  e=2.289E-10  Providencia alcalifaciens F90-2004
  6lk2-assembly1_C  TM=9.813E-01  e=3.212E-10  Providencia alcalifaciens F90-2004
  3okf-assembly1_B  TM=9.726E-01  e=4.212E-10  Vibrio cholerae O1 biovar El Tor str. N16961

Sequence (91 aa):
KNKTARSKAMLEYELFRAGIDRDSVLAAIGGGTLLDLAGFTAATLMRGVAWIAGPTTLLAMADASMGGKTGVNSACGKNIVGAFHYPEGVA

Foldseek 3Di:
DQFAPVNLVVVLVVCVVVVDDQADEAEFAEALSRLQSSLQSQCPPVNHHAYEYHHPDPCCVVPSLPQQQHHGADPVGGSPGGDRGHHPYYD

Radius of gyration: 12.04 Å; Cα contacts (8 Å, |Δi|>4): 183; chains: 1; bounding box: 26×28×32 Å